Protein AF-A0AAJ2GGX6-F1 (afdb_monomer_lite)

Secondary structure (DSSP, 8-state):
--HHHHHHHHHTT-TTHHHHHHHHHTTHHHHS-HHHHHHHHHHHH-----HHHHHHHHHHHHHHHHHHHS-----------S-------------------------------------------

Radius of gyration: 29.95 Å; chains: 1; bounding box: 62×71×66 Å

Sequence (125 aa):
MNKKYVIQAFEMKLKGRFDLLARFYGDYLFQIPAKIIIQQVKDELGIDINEDAIYNLNRRRKNRLVTLQASPLPATSHDAGAPPPPLPKQSHPSAPPEQDWGSIVENATKQPKRENDKGLDFTDF

Structure (mmCIF, N/CA/C/O backbone):
data_AF-A0AAJ2GGX6-F1
#
_entry.id   AF-A0AAJ2GGX6-F1
#
loop_
_atom_site.group_PDB
_atom_site.id
_atom_site.type_symbol
_atom_site.label_atom_id
_atom_site.label_alt_id
_atom_site.label_comp_id
_atom_site.label_asym_id
_atom_site.label_entity_id
_atom_site.label_seq_id
_atom_site.pdbx_PDB_ins_code
_atom_site.Cartn_x
_atom_site.Cartn_y
_atom_site.Cartn_z
_atom_site.occupancy
_atom_site.B_iso_or_equiv
_atom_site.auth_seq_id
_atom_site.auth_comp_id
_atom_site.auth_asym_id
_atom_site.auth_atom_id
_atom_site.pdbx_PDB_model_num
ATOM 1 N N . MET A 1 1 ? -3.199 -13.817 5.163 1.00 77.81 1 MET A N 1
ATOM 2 C CA . MET A 1 1 ? -3.030 -12.854 6.281 1.00 77.81 1 MET A CA 1
ATOM 3 C C . MET A 1 1 ? -4.418 -12.386 6.717 1.00 77.81 1 MET A C 1
ATOM 5 O O . MET A 1 1 ? -5.230 -12.151 5.835 1.00 77.81 1 MET A O 1
ATOM 9 N N . ASN A 1 2 ? -4.744 -12.295 8.013 1.00 87.00 2 ASN A N 1
ATOM 10 C CA . ASN A 1 2 ? -6.089 -11.860 8.440 1.00 87.00 2 ASN A CA 1
ATOM 11 C C . ASN A 1 2 ? -6.214 -10.325 8.380 1.00 87.00 2 ASN A C 1
ATOM 13 O O . ASN A 1 2 ? -5.331 -9.623 8.877 1.00 87.00 2 ASN A O 1
ATOM 17 N N . LYS A 1 3 ? -7.319 -9.817 7.813 1.00 90.00 3 LYS A N 1
ATOM 18 C CA . LYS A 1 3 ? -7.600 -8.377 7.672 1.00 90.00 3 LYS A CA 1
ATOM 19 C C . LYS A 1 3 ? -7.568 -7.616 9.000 1.00 90.00 3 LYS A C 1
ATOM 21 O O . LYS A 1 3 ? -7.108 -6.481 9.037 1.00 90.00 3 LYS A O 1
ATOM 26 N N . LYS A 1 4 ? -7.964 -8.267 10.102 1.00 91.75 4 LYS A N 1
ATOM 27 C CA . LYS A 1 4 ? -7.979 -7.666 11.447 1.00 91.75 4 LYS A CA 1
ATOM 28 C C . LYS 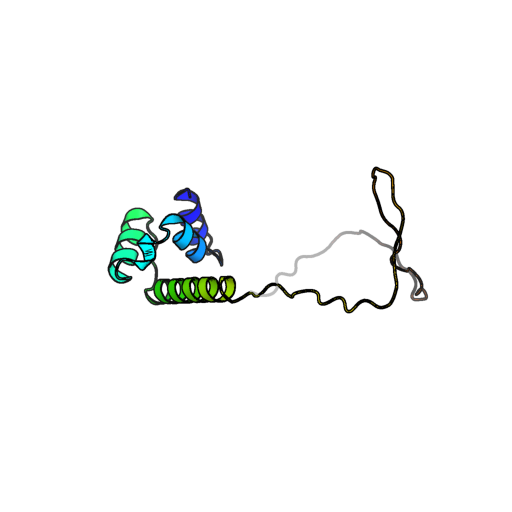A 1 4 ? -6.602 -7.145 11.867 1.00 91.75 4 LYS A C 1
ATOM 30 O O . LYS A 1 4 ? -6.508 -6.058 12.416 1.00 91.75 4 LYS A O 1
ATOM 35 N N . TYR A 1 5 ? -5.534 -7.876 11.544 1.00 92.19 5 TYR A N 1
ATOM 36 C CA . TYR A 1 5 ? -4.171 -7.459 11.887 1.00 92.19 5 TYR A CA 1
ATOM 37 C C . TYR A 1 5 ? -3.691 -6.271 11.058 1.00 92.19 5 TYR A C 1
ATOM 39 O O . TYR A 1 5 ? -2.897 -5.471 11.542 1.00 92.19 5 TYR A O 1
ATOM 47 N N . VAL A 1 6 ? -4.157 -6.153 9.811 1.00 92.56 6 VAL A N 1
ATOM 48 C CA . VAL A 1 6 ? -3.835 -5.001 8.964 1.00 92.56 6 VAL A CA 1
ATOM 49 C C . VAL A 1 6 ? -4.505 -3.763 9.541 1.00 92.56 6 VAL A C 1
ATOM 51 O O . VAL A 1 6 ? -3.814 -2.794 9.828 1.00 92.56 6 VAL A O 1
ATOM 54 N N . ILE A 1 7 ? -5.809 -3.836 9.807 1.00 94.38 7 ILE A N 1
ATOM 55 C CA . ILE A 1 7 ? -6.580 -2.736 10.403 1.00 94.38 7 ILE A CA 1
ATOM 56 C C . ILE A 1 7 ? -5.944 -2.296 11.725 1.00 94.38 7 ILE A C 1
ATOM 58 O O . ILE A 1 7 ? -5.544 -1.142 11.859 1.00 94.38 7 ILE A O 1
ATOM 62 N N . GLN A 1 8 ? -5.702 -3.238 12.639 1.00 94.25 8 GLN A N 1
ATOM 63 C CA . GLN A 1 8 ? -5.081 -2.952 13.932 1.00 94.25 8 GLN A CA 1
ATOM 64 C C . GLN A 1 8 ? -3.685 -2.322 13.793 1.00 94.25 8 GLN A C 1
ATOM 66 O O . GLN A 1 8 ? -3.339 -1.396 14.524 1.00 94.25 8 GLN A O 1
ATOM 71 N N . ALA A 1 9 ? -2.864 -2.775 12.841 1.00 94.44 9 ALA A N 1
ATOM 72 C CA . ALA A 1 9 ? -1.542 -2.191 12.623 1.00 94.44 9 ALA A CA 1
ATOM 73 C C . ALA A 1 9 ? -1.606 -0.737 12.126 1.00 94.44 9 ALA A C 1
ATOM 75 O O . ALA A 1 9 ? -0.701 0.050 12.427 1.00 94.44 9 ALA A O 1
ATOM 76 N N . PHE A 1 10 ? -2.645 -0.379 11.368 1.00 93.88 10 PHE A N 1
ATOM 77 C CA . PHE A 1 10 ? -2.882 0.996 10.933 1.00 93.88 10 PHE A CA 1
ATOM 78 C C . PHE A 1 10 ? -3.475 1.864 12.045 1.00 93.88 10 PHE A C 1
ATOM 80 O O . PHE A 1 10 ? -2.978 2.973 12.242 1.00 93.88 10 PHE A O 1
ATOM 87 N N . GLU A 1 11 ? -4.422 1.346 12.829 1.00 93.81 11 GLU A N 1
ATOM 88 C CA . GLU A 1 11 ? -4.968 2.023 14.016 1.00 93.81 11 GLU A CA 1
ATOM 89 C C . GLU A 1 11 ? -3.871 2.341 15.041 1.00 93.81 11 GLU A C 1
ATOM 91 O O . GLU A 1 11 ? -3.740 3.474 15.501 1.00 93.81 11 GLU A O 1
ATOM 96 N N . MET A 1 12 ? -2.999 1.368 15.325 1.00 95.19 12 MET A N 1
ATOM 97 C CA . MET A 1 12 ? -1.865 1.522 16.244 1.00 95.19 12 MET A CA 1
ATOM 98 C C . MET A 1 12 ? -0.657 2.242 15.615 1.00 95.19 12 MET A C 1
ATOM 100 O O . MET A 1 12 ? 0.395 2.351 16.244 1.00 95.19 12 MET A O 1
ATOM 104 N N . LYS A 1 13 ? -0.767 2.712 14.362 1.00 92.31 13 LYS A N 1
ATOM 105 C CA . LYS A 1 13 ? 0.286 3.431 13.617 1.00 92.31 13 LYS A CA 1
ATOM 106 C C . LYS A 1 13 ? 1.650 2.722 13.611 1.00 92.31 13 LYS A C 1
ATOM 108 O O . LYS A 1 13 ? 2.700 3.370 13.595 1.00 92.31 13 LYS A O 1
ATOM 113 N N . LEU A 1 14 ? 1.662 1.390 13.539 1.00 93.25 14 LEU A N 1
ATOM 114 C CA . LEU A 1 14 ? 2.896 0.600 13.589 1.00 93.25 14 LEU A CA 1
ATOM 115 C C . LEU A 1 14 ? 3.824 0.908 12.402 1.00 93.25 14 LEU A C 1
ATOM 117 O O . LEU A 1 14 ? 3.376 1.160 11.277 1.00 93.25 14 LEU A O 1
ATOM 121 N N . LYS A 1 15 ? 5.142 0.839 12.637 1.00 89.12 15 LYS A N 1
ATOM 122 C CA . LYS A 1 15 ? 6.190 1.136 11.638 1.00 89.12 15 LYS A CA 1
ATOM 123 C C . LYS A 1 15 ? 6.132 0.215 10.407 1.00 89.12 15 LYS A C 1
ATOM 125 O O . LYS A 1 15 ? 6.486 0.635 9.313 1.00 89.12 15 LYS A O 1
ATOM 130 N N . GLY A 1 16 ? 5.645 -1.017 10.572 1.00 89.62 16 GLY A N 1
ATOM 131 C CA . GLY A 1 16 ? 5.539 -2.033 9.516 1.00 89.62 16 GLY A CA 1
ATOM 132 C C . GLY A 1 16 ? 4.154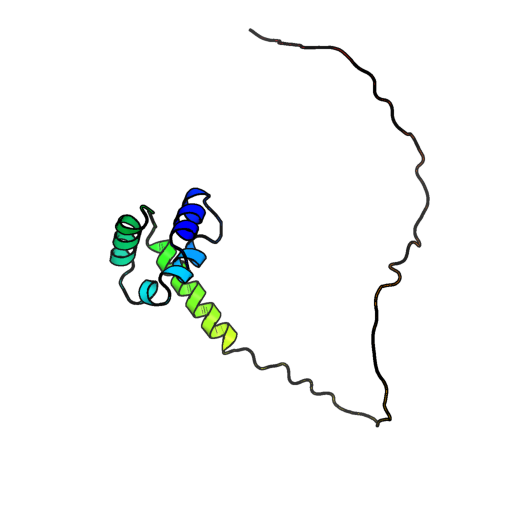 -2.177 8.878 1.00 89.62 16 GLY A C 1
ATOM 133 O O . GLY A 1 16 ? 3.928 -3.143 8.154 1.00 89.62 16 GLY A O 1
ATOM 134 N N . ARG A 1 17 ? 3.210 -1.262 9.136 1.00 93.31 17 ARG A N 1
ATOM 135 C CA . ARG A 1 17 ? 1.814 -1.394 8.670 1.00 93.31 17 ARG A CA 1
ATOM 136 C C . ARG A 1 17 ? 1.683 -1.531 7.146 1.00 93.31 17 ARG A C 1
ATOM 138 O O . ARG A 1 17 ? 0.921 -2.364 6.667 1.00 93.31 17 ARG A O 1
ATOM 145 N N . PHE A 1 18 ? 2.510 -0.811 6.386 1.00 92.44 18 PHE A N 1
ATOM 146 C CA . PHE A 1 18 ? 2.556 -0.912 4.922 1.00 92.44 18 PHE A CA 1
ATOM 147 C C . PHE A 1 18 ? 3.133 -2.241 4.431 1.00 92.44 18 PHE A C 1
ATOM 149 O O . PHE A 1 18 ? 2.713 -2.751 3.399 1.00 92.44 18 PHE A O 1
ATOM 156 N N . ASP A 1 19 ? 4.060 -2.836 5.179 1.00 91.00 19 ASP A N 1
ATOM 157 C CA . ASP A 1 19 ? 4.609 -4.148 4.839 1.00 91.00 19 ASP A CA 1
ATOM 158 C C . ASP A 1 19 ? 3.574 -5.251 5.144 1.00 91.00 19 ASP A C 1
ATOM 160 O O . ASP A 1 19 ? 3.491 -6.251 4.432 1.00 91.00 19 ASP A O 1
ATOM 164 N N . LEU A 1 20 ? 2.731 -5.045 6.164 1.00 92.75 20 LEU A N 1
ATOM 165 C CA . LEU A 1 20 ? 1.574 -5.895 6.449 1.00 92.75 20 LEU A CA 1
ATOM 166 C C . LEU A 1 20 ? 0.522 -5.819 5.338 1.00 92.75 20 LEU A C 1
ATOM 168 O O . LEU A 1 20 ? 0.025 -6.854 4.898 1.00 92.75 20 LEU A O 1
ATOM 172 N N . LEU A 1 21 ? 0.237 -4.606 4.856 1.00 92.31 21 LEU A N 1
ATOM 173 C CA . LEU A 1 21 ? -0.628 -4.369 3.700 1.00 92.31 21 LEU A CA 1
ATOM 174 C C . LEU A 1 21 ? -0.095 -5.092 2.455 1.00 92.31 21 LEU A C 1
ATOM 176 O O . LEU A 1 21 ? -0.842 -5.807 1.790 1.00 92.31 21 LEU A O 1
ATOM 180 N N . ALA A 1 22 ? 1.214 -4.984 2.202 1.00 91.81 22 ALA A N 1
ATOM 181 C CA . ALA A 1 22 ? 1.899 -5.690 1.120 1.00 91.81 22 ALA A CA 1
ATOM 182 C C . ALA A 1 22 ? 1.731 -7.208 1.217 1.00 91.81 22 ALA A C 1
ATOM 184 O O . ALA A 1 22 ? 1.545 -7.875 0.211 1.00 91.81 22 ALA A O 1
ATOM 185 N N . ARG A 1 23 ? 1.788 -7.769 2.429 1.00 91.50 23 ARG A N 1
ATOM 186 C CA . ARG A 1 23 ? 1.585 -9.208 2.657 1.00 91.50 23 ARG A CA 1
ATOM 187 C C . ARG A 1 23 ? 0.129 -9.644 2.531 1.00 91.50 23 ARG A C 1
ATOM 189 O O . ARG A 1 23 ? -0.117 -10.817 2.275 1.00 91.50 23 ARG A O 1
ATOM 196 N N . PHE A 1 24 ? -0.821 -8.744 2.772 1.00 92.62 24 PHE A N 1
ATOM 197 C CA . PHE A 1 24 ? -2.246 -9.043 2.666 1.00 92.62 24 PHE A CA 1
ATOM 198 C C . PHE A 1 24 ? -2.702 -9.093 1.208 1.00 92.62 24 PHE A C 1
ATOM 200 O O . PHE A 1 24 ? -3.262 -10.101 0.794 1.00 92.62 24 PHE A O 1
ATOM 207 N N . TYR A 1 25 ? -2.401 -8.049 0.433 1.00 90.81 25 TYR A N 1
ATOM 208 C CA . TYR A 1 25 ? -2.751 -7.980 -0.990 1.00 90.81 25 TYR A CA 1
ATOM 209 C C . TYR A 1 25 ? -1.739 -8.700 -1.892 1.00 90.81 25 TYR A C 1
ATOM 211 O O . TYR A 1 25 ? -2.055 -9.055 -3.024 1.00 90.81 25 TYR A O 1
ATOM 219 N N . GLY A 1 26 ? -0.515 -8.925 -1.415 1.00 90.31 26 GLY A N 1
ATOM 220 C CA . GLY A 1 26 ? 0.538 -9.563 -2.197 1.00 90.31 26 GLY A CA 1
ATOM 221 C C . GLY A 1 26 ? 0.883 -8.761 -3.450 1.00 90.31 26 GLY A C 1
ATOM 222 O O . GLY A 1 26 ? 1.009 -7.535 -3.428 1.00 90.31 26 GLY A O 1
ATOM 223 N N . ASP A 1 27 ? 1.028 -9.476 -4.561 1.00 88.88 27 ASP A N 1
ATOM 224 C CA . ASP A 1 27 ? 1.441 -8.905 -5.841 1.00 88.88 27 ASP A CA 1
ATOM 225 C C . ASP A 1 27 ? 0.359 -8.056 -6.499 1.00 88.88 27 ASP A C 1
ATOM 227 O O . ASP A 1 27 ? 0.688 -7.107 -7.212 1.00 88.88 27 ASP A O 1
ATOM 231 N N . TYR A 1 28 ? -0.909 -8.342 -6.198 1.00 90.38 28 TYR A N 1
ATOM 232 C CA . TYR A 1 28 ? -2.064 -7.592 -6.686 1.00 90.38 28 TYR A CA 1
ATOM 233 C C . TYR A 1 28 ? -1.961 -6.098 -6.344 1.00 90.38 28 TYR A C 1
ATOM 235 O O . TYR A 1 28 ? -2.278 -5.252 -7.177 1.00 90.38 28 TYR A O 1
ATOM 243 N N . LEU A 1 29 ? -1.389 -5.771 -5.176 1.00 89.38 29 LEU A N 1
ATOM 244 C CA . LEU A 1 29 ? -1.165 -4.392 -4.727 1.00 89.38 29 LEU A CA 1
ATOM 245 C C . LEU A 1 29 ? -0.342 -3.552 -5.720 1.00 89.38 29 LEU A C 1
ATOM 247 O O . LEU A 1 29 ? -0.439 -2.330 -5.720 1.00 89.38 29 LEU A O 1
ATOM 251 N N . PHE A 1 30 ? 0.501 -4.196 -6.531 1.00 90.56 30 PHE A N 1
ATOM 252 C CA . PHE A 1 30 ? 1.436 -3.524 -7.437 1.00 90.56 30 PHE A CA 1
ATOM 253 C C . PHE A 1 30 ? 1.111 -3.724 -8.920 1.00 90.56 30 PHE A C 1
ATOM 255 O O . PHE A 1 30 ? 1.790 -3.137 -9.760 1.00 90.56 30 PHE A O 1
ATOM 262 N N . GLN A 1 31 ? 0.125 -4.563 -9.247 1.00 91.00 31 GLN A N 1
ATOM 263 C CA . GLN A 1 31 ? -0.318 -4.793 -10.628 1.00 91.00 31 GLN A CA 1
ATOM 264 C C . GLN A 1 31 ? -1.278 -3.702 -11.111 1.00 91.00 31 GLN A C 1
ATOM 266 O O . GLN A 1 31 ? -1.359 -3.430 -12.306 1.00 91.00 31 GLN A O 1
ATOM 271 N N . ILE A 1 32 ? -1.989 -3.069 -10.180 1.00 90.50 32 ILE A N 1
ATOM 272 C CA . ILE A 1 32 ? -3.007 -2.058 -10.455 1.00 90.50 32 ILE A CA 1
ATOM 273 C C . ILE A 1 32 ? -2.449 -0.666 -10.113 1.00 90.50 32 ILE A C 1
ATOM 275 O O . ILE A 1 32 ? -1.641 -0.541 -9.188 1.00 90.50 32 ILE A O 1
ATOM 279 N N . PRO A 1 33 ? -2.862 0.401 -10.826 1.00 92.00 33 PRO A N 1
ATOM 280 C CA . PRO A 1 33 ? -2.536 1.774 -10.454 1.00 92.00 33 PRO A CA 1
ATOM 281 C C . PRO A 1 33 ? -2.820 2.087 -8.978 1.00 92.00 33 PRO A C 1
ATOM 283 O O . PRO A 1 33 ? -3.888 1.762 -8.453 1.00 92.00 33 PRO A O 1
ATOM 286 N N . ALA A 1 34 ? -1.888 2.793 -8.332 1.00 90.62 34 ALA A N 1
ATOM 287 C CA . ALA A 1 34 ? -1.942 3.091 -6.901 1.00 90.62 34 ALA A CA 1
ATOM 288 C C . ALA A 1 34 ? -3.246 3.791 -6.483 1.00 90.62 34 ALA A C 1
ATOM 290 O O . ALA A 1 34 ? -3.798 3.466 -5.439 1.00 90.62 34 ALA A O 1
ATOM 291 N N . LYS A 1 35 ? -3.792 4.676 -7.327 1.00 92.88 35 LYS A N 1
ATOM 292 C CA . LYS A 1 35 ? -5.072 5.365 -7.079 1.00 92.88 35 LYS A CA 1
ATOM 293 C C . LYS A 1 35 ? -6.244 4.407 -6.854 1.00 92.88 35 LYS A C 1
ATOM 295 O O . LYS A 1 35 ? -7.038 4.619 -5.945 1.00 92.88 35 LYS A O 1
ATOM 300 N N . ILE A 1 36 ? -6.333 3.347 -7.658 1.00 93.31 36 ILE A N 1
ATOM 301 C CA . ILE A 1 36 ? -7.411 2.354 -7.555 1.00 93.31 36 ILE A CA 1
ATOM 302 C C . ILE A 1 36 ? -7.227 1.531 -6.279 1.00 93.31 36 ILE A C 1
ATOM 304 O O . ILE A 1 36 ? -8.179 1.318 -5.537 1.00 93.31 36 ILE A O 1
ATOM 308 N N . ILE A 1 37 ? -5.987 1.133 -5.984 1.00 93.38 37 ILE A N 1
ATOM 309 C CA . ILE A 1 37 ? -5.650 0.395 -4.764 1.00 93.38 37 ILE A CA 1
ATOM 310 C C . ILE A 1 37 ? -5.952 1.208 -3.505 1.00 93.38 37 ILE A C 1
ATOM 312 O O . ILE A 1 37 ? -6.474 0.656 -2.545 1.00 93.38 37 ILE A O 1
ATOM 316 N N . ILE A 1 38 ? -5.651 2.507 -3.490 1.00 93.94 38 ILE A N 1
ATOM 317 C CA . ILE A 1 38 ? -5.957 3.379 -2.348 1.00 93.94 38 ILE A CA 1
ATOM 318 C C . ILE A 1 38 ? -7.460 3.414 -2.099 1.00 93.94 38 ILE A C 1
ATOM 320 O O . ILE A 1 38 ? -7.884 3.239 -0.960 1.00 93.94 38 ILE A O 1
ATOM 324 N N . GLN A 1 39 ? -8.256 3.582 -3.157 1.00 94.44 39 GLN A N 1
ATOM 325 C CA . GLN A 1 39 ? -9.709 3.573 -3.041 1.00 94.44 39 GLN A CA 1
ATOM 326 C C . GLN A 1 39 ? -10.213 2.221 -2.521 1.00 94.44 39 GLN A C 1
ATOM 328 O O . GLN A 1 39 ? -10.968 2.179 -1.558 1.00 94.44 39 GLN A O 1
ATOM 333 N N . GLN A 1 40 ? -9.709 1.113 -3.066 1.00 92.94 40 GLN A N 1
ATOM 334 C CA . GLN A 1 40 ? -10.072 -0.230 -2.617 1.00 92.94 40 GLN A CA 1
ATOM 335 C C . GLN A 1 40 ? -9.699 -0.475 -1.146 1.00 92.94 40 GLN A C 1
ATOM 337 O O . GLN A 1 40 ? -10.500 -0.995 -0.378 1.00 92.94 40 GLN A O 1
ATOM 342 N N . VAL A 1 41 ? -8.503 -0.066 -0.717 1.00 92.94 41 VAL A N 1
ATOM 343 C CA . VAL A 1 41 ? -8.067 -0.190 0.681 1.00 92.94 41 VAL A CA 1
ATOM 344 C C . VAL A 1 41 ? -8.930 0.666 1.608 1.00 92.94 41 VAL A C 1
ATOM 346 O O . VAL A 1 41 ? -9.250 0.236 2.719 1.00 92.94 41 VAL A O 1
ATOM 349 N N . LYS A 1 42 ? -9.338 1.851 1.155 1.00 94.31 42 LYS A N 1
ATOM 350 C CA . LYS A 1 42 ? -10.257 2.716 1.890 1.00 94.31 42 LYS A CA 1
ATOM 351 C C . LYS A 1 42 ? -11.636 2.075 2.033 1.00 94.31 42 LYS A C 1
ATOM 353 O O . LYS A 1 42 ? -12.169 2.064 3.136 1.00 94.31 42 LYS A O 1
ATOM 358 N N . ASP A 1 43 ? -12.165 1.488 0.968 1.00 93.69 43 ASP A N 1
ATOM 359 C CA . ASP A 1 43 ? -13.497 0.880 0.967 1.00 93.69 43 ASP A CA 1
ATOM 360 C C . ASP A 1 43 ? -13.531 -0.445 1.752 1.00 93.69 43 ASP A C 1
ATOM 362 O O . ASP A 1 43 ? -14.470 -0.708 2.501 1.00 93.69 43 ASP A O 1
ATOM 366 N N . GLU A 1 44 ? -12.490 -1.275 1.637 1.00 92.44 44 GLU A N 1
ATOM 367 C CA . GLU A 1 44 ? -12.435 -2.592 2.287 1.00 92.44 44 GLU A CA 1
ATOM 368 C C . GLU A 1 44 ? -11.963 -2.545 3.744 1.00 92.44 44 GLU A C 1
ATOM 370 O O . GLU A 1 44 ? -12.422 -3.335 4.577 1.00 92.44 44 GLU A O 1
ATOM 375 N N . LEU A 1 45 ? -10.993 -1.677 4.049 1.00 91.19 45 LEU A N 1
ATOM 376 C CA . LEU A 1 45 ? -10.317 -1.639 5.349 1.00 91.19 45 LEU A CA 1
ATOM 377 C C . LEU A 1 45 ? -10.575 -0.341 6.123 1.00 91.19 45 LEU A C 1
ATOM 379 O O . LEU A 1 45 ? -10.221 -0.282 7.298 1.00 91.19 45 LEU A O 1
ATOM 383 N N . GLY A 1 46 ? -11.167 0.686 5.506 1.00 92.44 46 GLY A N 1
ATOM 384 C CA . GLY A 1 46 ? -11.372 1.992 6.143 1.00 92.44 46 GLY A CA 1
ATOM 385 C C . GLY A 1 46 ? -10.077 2.782 6.350 1.00 92.44 46 GLY A C 1
ATOM 386 O O . GLY A 1 46 ? -10.032 3.686 7.181 1.00 92.44 46 GLY A O 1
ATOM 387 N N . ILE A 1 47 ? -9.001 2.424 5.643 1.00 91.94 47 ILE A N 1
ATOM 388 C CA . ILE A 1 47 ? -7.664 2.987 5.851 1.00 91.94 47 ILE A CA 1
ATOM 389 C C . ILE A 1 47 ? -7.356 3.992 4.745 1.00 91.94 47 ILE A C 1
ATOM 391 O O . ILE A 1 47 ? -7.392 3.649 3.566 1.00 91.94 47 ILE A O 1
ATOM 395 N N . ASP A 1 48 ? -6.972 5.208 5.131 1.00 92.62 48 ASP A N 1
ATOM 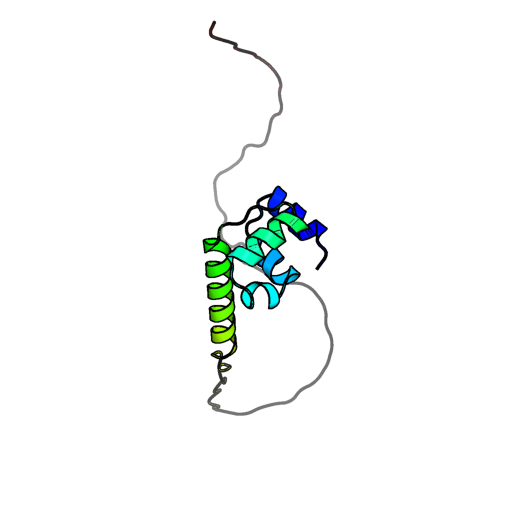396 C CA . ASP A 1 48 ? -6.486 6.220 4.193 1.00 92.62 48 ASP A CA 1
ATOM 397 C C . ASP A 1 48 ? -4.966 6.094 3.985 1.00 92.62 48 ASP A C 1
ATOM 399 O O . ASP A 1 48 ? -4.187 6.004 4.943 1.00 92.62 48 ASP A O 1
ATOM 403 N N . ILE A 1 49 ? -4.538 6.039 2.724 1.00 91.44 49 ILE A N 1
ATOM 404 C CA . ILE A 1 49 ? -3.151 5.788 2.328 1.00 91.44 49 ILE A CA 1
ATOM 405 C C . ILE A 1 49 ? -2.741 6.778 1.245 1.00 91.44 49 ILE A C 1
ATOM 407 O O . ILE A 1 49 ? -3.434 6.953 0.251 1.00 91.44 49 ILE A O 1
ATOM 411 N N . ASN A 1 50 ? -1.553 7.362 1.402 1.00 93.31 50 ASN A N 1
ATOM 412 C CA . ASN A 1 50 ? -0.963 8.220 0.381 1.00 93.31 50 ASN A CA 1
ATOM 413 C C . ASN A 1 50 ? -0.361 7.400 -0.781 1.00 93.31 50 ASN A C 1
ATOM 415 O O . ASN A 1 50 ? 0.246 6.346 -0.564 1.00 93.31 50 ASN A O 1
ATOM 419 N N . GLU A 1 51 ? -0.444 7.925 -2.003 1.00 91.44 51 GLU A N 1
ATOM 420 C CA . GLU A 1 51 ? 0.106 7.321 -3.225 1.00 91.44 51 GLU A CA 1
ATOM 421 C C . GLU A 1 51 ? 1.611 7.058 -3.116 1.00 91.44 51 GLU A C 1
ATOM 423 O O . GLU A 1 51 ? 2.089 5.966 -3.441 1.00 91.44 51 GLU A O 1
ATOM 428 N N . ASP A 1 52 ? 2.344 7.997 -2.516 1.00 92.12 52 ASP A N 1
ATOM 429 C CA . ASP A 1 52 ? 3.783 7.872 -2.274 1.00 92.12 52 ASP A CA 1
ATOM 430 C C . ASP A 1 52 ? 4.142 6.636 -1.443 1.00 92.12 52 ASP A C 1
ATOM 432 O O . ASP A 1 52 ? 5.212 6.045 -1.618 1.00 92.12 52 ASP A O 1
ATOM 436 N N . ALA A 1 53 ? 3.267 6.217 -0.524 1.00 90.38 53 ALA A N 1
ATOM 437 C CA . ALA A 1 53 ? 3.517 5.050 0.312 1.00 90.38 53 ALA A CA 1
ATOM 438 C C . ALA A 1 53 ? 3.512 3.761 -0.523 1.00 90.38 53 ALA A C 1
ATOM 440 O O . ALA A 1 53 ? 4.371 2.898 -0.321 1.00 90.38 53 ALA A O 1
ATOM 441 N N . ILE A 1 54 ? 2.601 3.657 -1.496 1.00 92.25 54 ILE A N 1
ATOM 442 C CA . ILE A 1 54 ? 2.498 2.510 -2.406 1.00 92.25 54 ILE A CA 1
ATOM 443 C C . ILE A 1 54 ? 3.710 2.462 -3.344 1.00 92.25 54 ILE A C 1
ATOM 445 O O . ILE A 1 54 ? 4.333 1.405 -3.490 1.00 92.25 54 ILE A O 1
ATOM 449 N N . TYR A 1 55 ? 4.128 3.602 -3.903 1.00 91.44 55 TYR A N 1
ATOM 450 C CA . TYR A 1 55 ? 5.331 3.664 -4.741 1.00 91.44 55 TYR A CA 1
ATOM 451 C C . TYR A 1 55 ? 6.606 3.313 -3.967 1.00 91.44 55 TYR A C 1
ATOM 453 O O . TYR A 1 55 ? 7.414 2.503 -4.431 1.00 91.44 55 TYR A O 1
ATOM 461 N N . ASN A 1 56 ? 6.780 3.855 -2.758 1.00 92.25 56 ASN A N 1
ATOM 462 C CA . ASN A 1 56 ? 7.925 3.533 -1.904 1.00 92.25 56 ASN A CA 1
ATOM 463 C C . ASN A 1 56 ? 7.952 2.053 -1.509 1.00 92.25 56 ASN A C 1
ATOM 465 O O . ASN A 1 56 ? 9.020 1.437 -1.450 1.00 92.25 56 ASN A O 1
ATOM 469 N N . LEU A 1 57 ? 6.788 1.464 -1.245 1.00 90.88 57 LEU A N 1
ATOM 470 C CA . LEU A 1 57 ? 6.653 0.043 -0.955 1.00 90.88 57 LEU A CA 1
ATOM 471 C C . LEU A 1 57 ? 7.041 -0.818 -2.170 1.00 90.88 57 LEU A C 1
ATOM 473 O O . LEU A 1 57 ? 7.828 -1.755 -2.018 1.00 90.88 57 LEU A O 1
ATOM 477 N N . ASN A 1 58 ? 6.592 -0.450 -3.374 1.00 90.50 58 ASN A N 1
ATOM 478 C CA . ASN A 1 58 ? 6.966 -1.127 -4.619 1.00 90.50 58 ASN A CA 1
ATOM 479 C C . ASN A 1 58 ? 8.482 -1.046 -4.874 1.00 90.50 58 ASN A C 1
ATOM 481 O O . ASN A 1 58 ? 9.134 -2.050 -5.161 1.00 90.50 58 ASN A O 1
ATOM 485 N N . ARG A 1 59 ? 9.078 0.139 -4.684 1.00 90.62 59 ARG A N 1
ATOM 486 C CA . ARG A 1 59 ? 10.529 0.344 -4.809 1.00 90.62 59 ARG A CA 1
ATOM 487 C C . ARG A 1 59 ? 11.311 -0.550 -3.845 1.00 90.62 59 ARG A C 1
ATOM 489 O O . ARG A 1 59 ? 12.248 -1.229 -4.256 1.00 90.62 59 ARG A O 1
ATOM 496 N N . ARG A 1 60 ? 10.906 -0.602 -2.568 1.00 86.69 60 ARG A N 1
ATOM 497 C CA . ARG A 1 60 ? 11.545 -1.462 -1.553 1.00 86.69 60 ARG A CA 1
ATOM 498 C C . ARG A 1 60 ? 11.425 -2.949 -1.898 1.00 86.69 60 ARG A C 1
ATOM 500 O O . ARG A 1 60 ? 12.389 -3.686 -1.697 1.00 86.69 60 ARG A O 1
ATOM 507 N N . ARG A 1 61 ? 10.281 -3.386 -2.437 1.00 86.06 61 ARG A N 1
ATOM 508 C CA . ARG A 1 61 ? 10.079 -4.765 -2.905 1.00 86.06 61 ARG A CA 1
ATOM 509 C C . ARG A 1 61 ? 11.063 -5.125 -4.019 1.00 86.06 61 ARG A C 1
ATOM 511 O O . ARG A 1 61 ? 11.737 -6.146 -3.914 1.00 86.06 61 ARG A O 1
ATOM 518 N N . LYS A 1 62 ? 11.170 -4.281 -5.049 1.00 85.25 62 LYS A N 1
ATOM 519 C CA . LYS A 1 62 ? 12.081 -4.497 -6.186 1.00 85.25 62 LYS A CA 1
ATOM 520 C C . LYS A 1 62 ? 13.540 -4.575 -5.737 1.00 85.25 62 LYS A C 1
ATOM 522 O O . LYS A 1 62 ? 14.233 -5.513 -6.110 1.00 85.25 62 LYS A O 1
ATOM 527 N N . ASN A 1 63 ? 13.970 -3.670 -4.857 1.00 83.19 63 ASN A N 1
ATOM 528 C CA . ASN A 1 63 ? 15.338 -3.680 -4.331 1.00 83.19 63 ASN A CA 1
ATOM 529 C C . ASN A 1 63 ? 15.659 -4.975 -3.573 1.00 83.19 63 ASN A C 1
ATOM 531 O O . ASN A 1 63 ? 16.720 -5.548 -3.782 1.00 83.19 63 ASN A O 1
ATOM 535 N N . ARG A 1 64 ? 14.731 -5.484 -2.747 1.00 78.50 64 ARG A N 1
ATOM 536 C CA . ARG A 1 64 ? 14.921 -6.776 -2.063 1.00 78.50 64 ARG A CA 1
ATOM 537 C C . ARG A 1 64 ? 15.065 -7.941 -3.039 1.00 78.50 64 ARG A C 1
ATOM 539 O O . ARG A 1 64 ? 15.847 -8.847 -2.776 1.00 78.50 64 ARG A O 1
ATOM 546 N N . LEU A 1 65 ? 14.319 -7.919 -4.141 1.00 72.75 65 LEU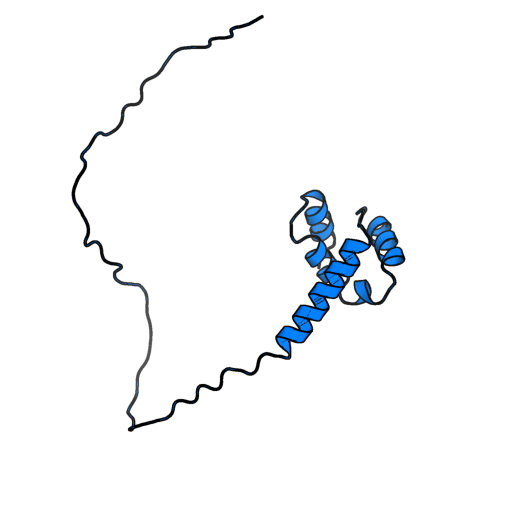 A N 1
ATOM 547 C CA . LEU A 1 65 ? 14.375 -8.973 -5.151 1.00 72.75 65 LEU A CA 1
ATOM 548 C C . LEU A 1 65 ? 15.740 -8.996 -5.856 1.00 72.75 65 LEU A C 1
ATOM 550 O O . LEU A 1 65 ? 16.314 -10.064 -6.039 1.00 72.75 65 LEU A O 1
ATOM 554 N N . VAL A 1 66 ? 16.293 -7.816 -6.156 1.00 70.69 66 VAL A N 1
ATOM 555 C CA . VAL A 1 66 ? 17.638 -7.669 -6.736 1.00 70.69 66 VAL A CA 1
ATOM 556 C C . VAL A 1 66 ? 18.719 -8.133 -5.756 1.00 70.69 66 VAL A C 1
ATOM 558 O O . VAL A 1 66 ? 19.619 -8.870 -6.145 1.00 70.69 66 VAL A O 1
ATOM 561 N N . THR A 1 67 ? 18.622 -7.777 -4.471 1.00 61.00 67 THR A N 1
ATOM 562 C CA . THR A 1 67 ? 19.611 -8.193 -3.461 1.00 61.00 67 THR A CA 1
ATOM 563 C C . THR A 1 67 ? 19.622 -9.708 -3.227 1.00 61.00 67 THR A C 1
ATOM 565 O O . THR A 1 67 ? 20.686 -10.273 -2.999 1.00 61.00 67 THR A O 1
ATOM 568 N N . LEU A 1 68 ? 18.474 -10.388 -3.325 1.00 58.59 68 LEU A N 1
ATOM 569 C CA . LEU A 1 68 ? 18.408 -11.851 -3.206 1.00 58.59 68 LEU A CA 1
ATOM 570 C C . LEU A 1 68 ? 18.985 -12.581 -4.428 1.00 58.59 68 LEU A C 1
ATOM 572 O O . LEU A 1 68 ? 19.477 -13.695 -4.285 1.00 58.59 68 LEU A O 1
ATOM 576 N N . GLN A 1 69 ? 18.951 -11.965 -5.612 1.00 57.19 69 GLN A N 1
ATOM 577 C CA . GLN A 1 69 ? 19.563 -12.527 -6.822 1.00 57.19 69 GLN A CA 1
ATOM 578 C C . GLN A 1 69 ? 21.066 -12.234 -6.933 1.00 57.19 69 GLN A C 1
ATOM 580 O O . GLN A 1 69 ? 21.769 -12.929 -7.660 1.00 57.19 69 GLN A O 1
ATOM 585 N N . ALA A 1 70 ? 21.568 -11.238 -6.201 1.00 55.53 70 ALA A N 1
ATOM 586 C CA . ALA A 1 70 ? 22.957 -10.790 -6.256 1.00 55.53 70 ALA A CA 1
ATOM 587 C C . ALA A 1 70 ? 23.826 -11.296 -5.092 1.00 55.53 70 ALA A C 1
ATOM 589 O O . ALA A 1 70 ? 24.879 -10.717 -4.840 1.00 55.53 70 ALA A O 1
ATOM 590 N N . SER A 1 71 ? 23.416 -12.350 -4.377 1.00 44.97 71 SER A N 1
ATOM 591 C CA . SER A 1 71 ? 24.284 -12.995 -3.387 1.00 44.97 71 SER A CA 1
ATOM 592 C C . SER A 1 71 ? 24.972 -14.215 -4.011 1.00 44.97 71 SER A C 1
ATOM 594 O O . SER A 1 71 ? 24.426 -15.317 -3.934 1.00 44.97 71 SER A O 1
ATOM 596 N N . PRO A 1 72 ? 26.170 -14.078 -4.612 1.00 52.06 72 PRO A N 1
ATOM 597 C CA . PRO A 1 72 ? 27.049 -15.226 -4.718 1.00 52.06 72 PRO A CA 1
ATOM 598 C C . PRO A 1 72 ? 27.392 -15.628 -3.282 1.00 52.06 72 PRO A C 1
ATOM 600 O O . PRO A 1 72 ? 27.781 -14.790 -2.464 1.00 52.06 72 PRO A O 1
ATOM 603 N N . LEU A 1 73 ? 27.173 -16.897 -2.940 1.00 56.09 73 LEU A N 1
ATOM 604 C CA . LEU A 1 73 ? 27.737 -17.465 -1.721 1.00 56.09 73 LEU A CA 1
ATOM 605 C C . LEU A 1 73 ? 29.232 -17.106 -1.682 1.00 56.09 73 LEU A C 1
ATOM 607 O O . LEU A 1 73 ? 29.888 -17.238 -2.721 1.00 56.09 73 LEU A O 1
ATOM 611 N N . PRO A 1 74 ? 29.801 -16.669 -0.545 1.00 48.72 74 PRO A N 1
ATOM 612 C CA . PRO A 1 74 ? 31.245 -16.641 -0.435 1.00 48.72 74 PRO A CA 1
ATOM 613 C C . PRO A 1 74 ? 31.711 -18.093 -0.553 1.00 48.72 74 PRO A C 1
ATOM 615 O O . PRO A 1 74 ? 31.510 -18.902 0.352 1.00 48.72 74 PRO A O 1
ATOM 618 N N . ALA A 1 75 ? 32.267 -18.447 -1.711 1.00 52.06 75 ALA A N 1
ATOM 619 C CA . ALA A 1 75 ? 33.050 -19.654 -1.856 1.00 52.06 75 ALA A CA 1
ATOM 620 C C . ALA A 1 75 ? 34.220 -19.512 -0.882 1.00 52.06 75 ALA A C 1
ATOM 622 O O . ALA A 1 75 ? 35.125 -18.704 -1.090 1.00 52.06 75 ALA A O 1
ATOM 623 N N . THR A 1 76 ? 34.155 -20.243 0.226 1.00 50.47 76 THR A N 1
ATOM 624 C CA . THR A 1 76 ? 35.298 -20.473 1.095 1.00 50.47 76 THR A CA 1
ATOM 625 C C . THR A 1 76 ? 36.351 -21.210 0.272 1.00 50.47 76 THR A C 1
ATOM 627 O O . THR A 1 76 ? 36.362 -22.436 0.195 1.00 50.47 76 THR A O 1
ATOM 630 N N . SER A 1 77 ? 37.232 -20.451 -0.371 1.00 46.34 77 SER A N 1
ATOM 631 C CA . SER A 1 77 ? 38.508 -20.941 -0.871 1.00 46.34 77 SER A CA 1
ATOM 632 C C . SER A 1 77 ? 39.419 -21.133 0.341 1.00 46.34 77 SER A C 1
ATOM 634 O O . SER A 1 77 ? 40.198 -20.251 0.693 1.00 46.34 77 SER A O 1
ATOM 636 N N . HIS A 1 78 ? 39.270 -22.264 1.032 1.00 43.88 78 HIS A N 1
ATOM 637 C CA . HIS A 1 78 ? 40.348 -22.786 1.865 1.00 43.88 78 HIS A CA 1
ATOM 638 C C . HIS A 1 78 ? 41.437 -23.287 0.913 1.00 43.88 78 HIS A C 1
ATOM 640 O O . HIS A 1 78 ? 41.353 -24.399 0.396 1.00 43.88 78 HIS A O 1
ATOM 646 N N . ASP A 1 79 ? 42.432 -22.438 0.657 1.00 36.78 79 ASP A N 1
ATOM 647 C CA . ASP A 1 79 ? 43.732 -22.895 0.179 1.00 36.78 79 ASP A CA 1
ATOM 648 C C . ASP A 1 79 ? 44.359 -23.735 1.299 1.00 36.78 79 ASP A C 1
ATOM 650 O O . ASP A 1 79 ? 44.495 -23.292 2.444 1.00 36.78 79 ASP A O 1
ATOM 654 N N . ALA A 1 80 ? 44.597 -25.004 0.991 1.00 43.12 80 ALA A N 1
ATOM 655 C CA . ALA A 1 80 ? 44.997 -26.030 1.932 1.00 43.12 80 ALA A CA 1
ATOM 656 C C . ALA A 1 80 ? 46.511 -26.244 1.864 1.00 43.12 80 ALA A C 1
ATOM 658 O O . ALA A 1 80 ? 47.035 -26.715 0.858 1.00 43.12 80 ALA A O 1
ATOM 659 N N . GLY A 1 81 ? 47.190 -26.001 2.985 1.00 38.16 81 GLY A N 1
ATOM 660 C CA . GLY A 1 81 ? 48.495 -26.575 3.291 1.00 38.16 81 GLY A CA 1
ATOM 661 C C . GLY A 1 81 ? 48.397 -27.542 4.477 1.00 38.16 81 GLY A C 1
ATOM 662 O O . GLY A 1 81 ? 48.466 -27.091 5.614 1.00 38.16 81 GLY A O 1
ATOM 663 N N . ALA A 1 82 ? 48.316 -28.850 4.177 1.00 40.00 82 ALA A N 1
ATOM 664 C CA . ALA A 1 82 ? 48.601 -30.031 5.031 1.00 40.00 82 ALA A CA 1
ATOM 665 C C . ALA A 1 82 ? 47.446 -30.708 5.855 1.00 40.00 82 ALA A C 1
ATOM 667 O O . ALA A 1 82 ? 46.492 -30.036 6.235 1.00 40.00 82 ALA A O 1
ATOM 668 N N . PRO A 1 83 ? 47.490 -32.059 6.068 1.00 49.62 83 PRO A N 1
ATOM 669 C CA . PRO A 1 83 ? 46.358 -33.005 5.866 1.00 49.62 83 PRO A CA 1
ATOM 670 C C . PRO A 1 83 ? 45.683 -33.631 7.142 1.00 49.62 83 PRO A C 1
ATOM 672 O O . PRO A 1 83 ? 46.174 -33.408 8.246 1.00 49.62 83 PRO A O 1
ATOM 675 N N . PRO A 1 84 ? 44.569 -34.418 7.013 1.00 59.94 84 PRO A N 1
ATOM 676 C CA . PRO A 1 84 ? 43.653 -34.917 8.089 1.00 59.94 84 PRO A CA 1
ATOM 677 C C . PRO A 1 84 ? 43.811 -36.448 8.408 1.00 59.94 84 PRO A C 1
ATOM 679 O O . PRO A 1 84 ? 44.720 -37.043 7.831 1.00 59.94 84 PRO A O 1
ATOM 682 N N . PRO A 1 85 ? 42.879 -37.201 9.079 1.00 70.19 85 PRO A N 1
ATOM 683 C CA . PRO A 1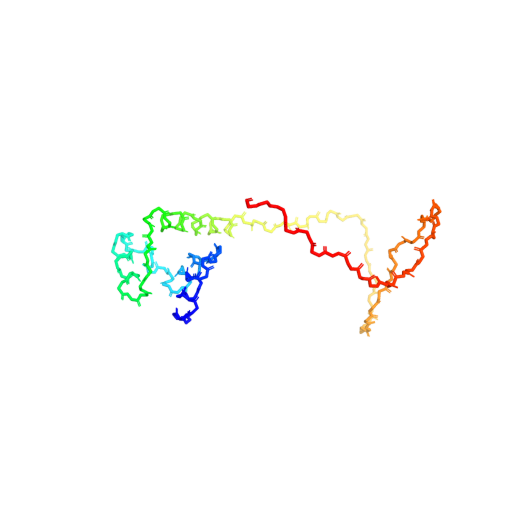 85 ? 42.155 -37.135 10.388 1.00 70.19 85 PRO A CA 1
ATOM 684 C C . PRO A 1 85 ? 42.317 -38.472 11.228 1.00 70.19 85 PRO A C 1
ATOM 686 O O . PRO A 1 85 ? 43.178 -39.270 10.858 1.00 70.19 85 PRO A O 1
ATOM 689 N N . PRO A 1 86 ? 41.570 -38.789 12.336 1.00 47.31 86 PRO A N 1
ATOM 690 C CA . PRO A 1 86 ? 40.213 -39.385 12.239 1.00 47.31 86 PRO A CA 1
ATOM 691 C C . PRO A 1 86 ? 39.203 -39.059 13.388 1.00 47.31 86 PRO A C 1
ATOM 693 O O . PRO A 1 86 ? 39.554 -38.807 14.536 1.00 47.31 86 PRO A O 1
ATOM 696 N N . LEU A 1 87 ? 37.910 -39.120 13.042 1.00 45.94 87 LEU A N 1
ATOM 697 C CA . LEU A 1 87 ? 36.700 -39.202 13.902 1.00 45.94 87 LEU A CA 1
ATOM 698 C C . LEU A 1 87 ? 36.612 -40.557 14.675 1.00 45.94 87 LEU A C 1
ATOM 700 O O . LEU A 1 87 ? 37.482 -41.388 14.413 1.00 45.94 87 LEU A O 1
ATOM 704 N N . PRO A 1 88 ? 35.571 -40.915 15.494 1.00 59.94 88 PRO A N 1
ATOM 705 C CA . PRO A 1 88 ? 34.301 -40.232 15.870 1.00 59.94 88 PRO A CA 1
ATOM 706 C C . PRO A 1 88 ? 33.899 -40.326 17.381 1.00 59.94 88 PRO A C 1
ATOM 708 O O . PRO A 1 88 ? 34.410 -41.172 18.106 1.00 59.94 88 PRO A O 1
ATOM 711 N N . LYS A 1 89 ? 32.878 -39.560 17.829 1.00 40.28 89 LYS A N 1
ATOM 712 C CA . LYS A 1 89 ? 31.625 -40.048 18.492 1.00 40.28 89 LYS A CA 1
ATOM 713 C C . LYS A 1 89 ? 30.905 -38.986 19.351 1.00 40.28 89 LYS A C 1
ATOM 715 O O . LYS A 1 89 ? 31.398 -38.555 20.379 1.00 40.28 89 LYS A O 1
ATOM 720 N N . GLN A 1 90 ? 29.688 -38.678 18.895 1.00 45.12 90 GLN A N 1
ATOM 721 C CA . GLN A 1 90 ? 28.423 -38.524 19.632 1.00 45.12 90 GLN A CA 1
ATOM 722 C C . GLN A 1 90 ? 28.290 -37.653 20.905 1.00 45.12 90 GLN A C 1
ATOM 724 O O . GLN A 1 90 ? 28.872 -37.915 21.949 1.00 45.12 90 GLN A O 1
ATOM 729 N N . SER A 1 91 ? 27.260 -36.795 20.801 1.00 46.22 91 SER A N 1
ATOM 730 C CA . SER A 1 91 ? 26.240 -36.396 21.795 1.00 46.22 91 SER A CA 1
ATOM 731 C C . SER A 1 91 ? 26.584 -35.379 22.902 1.00 46.22 91 SER A C 1
ATOM 733 O O . SER A 1 91 ? 27.294 -35.698 23.842 1.00 46.22 91 SER A O 1
ATOM 735 N N . HIS A 1 92 ? 25.971 -34.185 22.758 1.00 43.03 92 HIS A N 1
ATOM 736 C CA . HIS A 1 92 ? 25.456 -33.181 23.730 1.00 43.03 92 HIS A CA 1
ATOM 737 C C . HIS A 1 92 ? 25.499 -33.551 25.238 1.00 43.03 92 HIS A C 1
ATOM 739 O O . HIS A 1 92 ? 25.289 -34.727 25.528 1.00 43.03 92 HIS A O 1
ATOM 745 N N . PRO A 1 93 ? 25.575 -32.596 26.214 1.00 46.03 93 PRO A N 1
ATOM 746 C CA . PRO A 1 93 ? 24.770 -31.353 26.234 1.00 46.03 93 PRO A CA 1
ATOM 747 C C . PRO A 1 93 ? 25.348 -30.101 26.971 1.00 46.03 93 PRO A C 1
ATOM 749 O O . PRO A 1 93 ? 26.331 -30.168 27.686 1.00 46.03 93 PRO A O 1
ATOM 752 N N . SER A 1 94 ? 24.637 -28.971 26.825 1.00 37.69 94 SER A N 1
ATOM 753 C CA . SER A 1 94 ? 24.386 -27.902 27.825 1.00 37.69 94 SER A CA 1
ATOM 754 C C . SER A 1 94 ? 25.530 -27.102 28.507 1.00 37.69 94 SER A C 1
ATOM 756 O O . SER A 1 94 ? 26.248 -27.621 29.350 1.00 37.69 94 SER A O 1
ATOM 758 N N . ALA A 1 95 ? 25.458 -25.770 28.318 1.00 43.75 95 ALA A N 1
ATOM 759 C CA . ALA A 1 95 ? 25.841 -24.675 29.242 1.00 43.75 95 ALA A CA 1
ATOM 760 C C . ALA A 1 95 ? 27.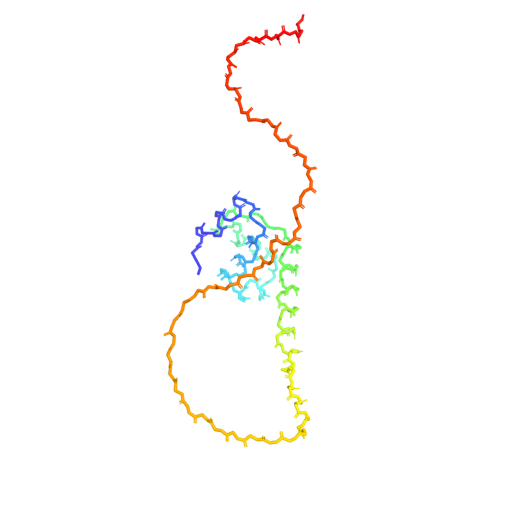345 -24.286 29.423 1.00 43.75 95 ALA A C 1
ATOM 762 O O . ALA A 1 95 ? 28.224 -25.052 29.049 1.00 43.75 95 ALA A O 1
ATOM 763 N N . PRO A 1 96 ? 27.630 -23.039 29.888 1.00 59.09 96 PRO A N 1
ATOM 764 C CA . PRO A 1 96 ? 28.649 -22.122 29.338 1.00 59.09 96 PRO A CA 1
ATOM 765 C C . PRO A 1 96 ? 29.925 -21.996 30.195 1.00 59.09 96 PRO A C 1
ATOM 767 O O . PRO A 1 96 ? 29.906 -22.407 31.354 1.00 59.09 96 PRO A O 1
ATOM 770 N N . PRO A 1 97 ? 30.983 -21.321 29.695 1.00 48.59 97 PRO A N 1
ATOM 771 C CA . PRO A 1 97 ? 31.811 -20.553 30.631 1.00 48.59 97 PRO A CA 1
ATOM 772 C C . PRO A 1 97 ? 32.312 -19.180 30.141 1.00 48.59 97 PRO A C 1
ATOM 774 O O . PRO A 1 97 ? 32.670 -18.980 28.984 1.00 48.59 97 PRO A O 1
ATOM 777 N N . GLU A 1 98 ? 32.377 -18.283 31.129 1.00 50.16 98 GLU A N 1
ATOM 778 C CA . GLU A 1 98 ? 33.458 -17.317 31.367 1.00 50.16 98 GLU A CA 1
ATOM 779 C C . GLU A 1 98 ? 33.605 -16.140 30.397 1.00 50.16 98 GLU A C 1
ATOM 781 O O . GLU A 1 98 ? 34.409 -16.143 29.470 1.00 50.16 98 GLU A O 1
ATOM 786 N N . GLN A 1 99 ? 32.904 -15.048 30.724 1.00 52.06 99 GLN A N 1
ATOM 787 C CA . GLN A 1 99 ? 33.433 -13.716 30.447 1.00 52.06 99 GLN A CA 1
ATOM 788 C C . GLN A 1 99 ? 34.003 -13.127 31.745 1.00 52.06 99 GLN A C 1
ATOM 790 O O . GLN A 1 99 ? 33.314 -12.996 32.755 1.00 52.06 99 GLN A O 1
ATOM 795 N N . ASP A 1 100 ? 35.301 -12.871 31.657 1.00 51.16 100 ASP A N 1
ATOM 796 C CA . ASP A 1 100 ? 36.305 -12.449 32.629 1.00 51.16 100 ASP A CA 1
ATOM 797 C C . ASP A 1 100 ? 35.877 -11.318 33.598 1.00 51.16 100 ASP A C 1
ATOM 799 O O . ASP A 1 100 ? 35.473 -10.234 33.177 1.00 51.16 100 ASP A O 1
ATOM 803 N N . TRP A 1 101 ? 35.994 -11.566 34.911 1.00 52.03 101 TRP A N 1
ATOM 804 C CA . TRP A 1 101 ? 35.669 -10.643 36.022 1.00 52.03 101 TRP A CA 1
ATOM 805 C C . TRP A 1 101 ? 36.928 -9.984 36.630 1.00 52.03 101 TRP A C 1
ATOM 807 O O . TRP A 1 101 ? 37.041 -9.807 37.843 1.00 52.03 101 TRP A O 1
ATOM 817 N N . GLY A 1 102 ? 37.905 -9.623 35.798 1.00 47.00 102 GLY A N 1
ATOM 818 C CA . GLY A 1 102 ? 39.246 -9.211 36.229 1.00 47.00 102 GLY A CA 1
ATOM 819 C C . GLY A 1 102 ? 39.495 -7.718 36.486 1.00 47.00 102 GLY A C 1
ATOM 820 O O . GLY A 1 102 ? 40.648 -7.306 36.430 1.00 47.00 102 GLY A O 1
ATOM 821 N N . SER A 1 103 ? 38.481 -6.885 36.756 1.00 49.91 103 SER A N 1
ATOM 822 C CA . SER A 1 103 ? 38.710 -5.464 37.088 1.00 49.91 103 SER A CA 1
ATOM 823 C C . SER A 1 103 ? 37.800 -5.006 38.234 1.00 49.91 103 SER A C 1
ATOM 825 O O . SER A 1 103 ? 36.670 -4.575 38.019 1.00 49.91 103 SER A O 1
ATOM 827 N N . ILE A 1 104 ? 38.292 -5.117 39.470 1.00 55.91 104 ILE A N 1
ATOM 828 C CA . ILE A 1 104 ? 37.651 -4.601 40.693 1.00 55.91 104 ILE A CA 1
ATOM 829 C C . ILE A 1 104 ? 38.588 -3.568 41.334 1.00 55.91 104 ILE A C 1
ATOM 831 O O . ILE A 1 104 ? 39.800 -3.740 41.234 1.00 55.91 104 ILE A O 1
ATOM 835 N N . VAL A 1 105 ? 37.980 -2.592 42.037 1.00 42.91 105 VAL A N 1
ATOM 836 C CA . VAL A 1 105 ? 38.498 -1.636 43.056 1.00 42.91 105 VAL A CA 1
ATOM 837 C C . VAL A 1 105 ? 38.370 -0.188 42.555 1.00 42.91 105 VAL A C 1
ATOM 839 O O . VAL A 1 105 ? 38.865 0.135 41.489 1.00 42.91 105 VAL A O 1
ATOM 842 N N . GLU A 1 106 ? 37.714 0.777 43.202 1.00 51.12 106 GLU A N 1
ATOM 843 C CA . GLU A 1 106 ? 37.074 0.921 44.514 1.00 51.12 106 GLU A CA 1
ATOM 844 C C . GLU A 1 106 ? 36.165 2.161 44.389 1.00 51.12 106 GLU A C 1
ATOM 846 O O . GLU A 1 106 ? 36.641 3.217 43.977 1.00 51.12 106 GLU A O 1
ATOM 851 N N . ASN A 1 107 ? 34.887 2.097 44.764 1.00 46.28 107 ASN A N 1
ATOM 852 C CA . ASN A 1 107 ? 34.354 3.149 45.629 1.00 46.28 107 ASN A CA 1
ATOM 853 C C . ASN A 1 107 ? 33.140 2.636 46.399 1.00 46.28 107 ASN A C 1
ATOM 855 O O . ASN A 1 107 ? 32.168 2.122 45.846 1.00 46.28 107 ASN A O 1
ATOM 859 N N . ALA A 1 108 ? 33.279 2.721 47.709 1.00 47.34 108 ALA A N 1
ATOM 860 C CA . ALA A 1 108 ? 32.490 2.035 48.700 1.00 47.34 108 ALA A CA 1
ATOM 861 C C . ALA A 1 108 ? 31.101 2.666 48.912 1.00 47.34 108 ALA A C 1
ATOM 863 O O . ALA A 1 108 ? 30.954 3.876 49.043 1.00 47.34 108 ALA A O 1
ATOM 864 N N . THR A 1 109 ? 30.113 1.782 49.059 1.00 46.56 109 THR A N 1
ATOM 865 C CA . THR A 1 109 ? 29.186 1.741 50.200 1.00 46.56 109 THR A CA 1
ATOM 866 C C . THR A 1 109 ? 28.365 2.998 50.514 1.00 46.56 109 THR A C 1
ATOM 868 O O . THR A 1 109 ? 28.842 3.918 51.172 1.00 46.56 109 THR A O 1
ATOM 871 N N . LYS A 1 110 ? 27.048 2.916 50.276 1.00 50.88 110 LYS A N 1
ATOM 872 C CA . LYS A 1 110 ? 26.042 2.958 51.358 1.00 50.88 110 LYS A CA 1
ATOM 873 C C . LYS A 1 110 ? 24.671 2.478 50.871 1.00 50.88 110 LYS A C 1
ATOM 875 O O . LYS A 1 110 ? 24.174 2.869 49.824 1.00 50.88 110 LYS A O 1
ATOM 880 N N . GLN A 1 111 ? 24.120 1.571 51.665 1.00 50.66 111 GLN A N 1
ATOM 881 C CA . GLN A 1 111 ? 22.844 0.877 51.520 1.00 50.66 111 GLN A CA 1
ATOM 882 C C . GLN A 1 111 ? 21.663 1.719 52.094 1.00 50.66 111 GLN A C 1
ATOM 884 O O . GLN A 1 111 ? 21.892 2.854 52.515 1.00 50.66 111 GLN A O 1
ATOM 889 N N . PRO A 1 112 ? 20.405 1.223 52.063 1.00 59.59 112 PRO A N 1
ATOM 890 C CA . PRO A 1 112 ? 19.190 2.000 51.798 1.00 59.59 112 PRO A CA 1
ATOM 891 C C . PRO A 1 112 ? 18.473 2.506 53.060 1.00 59.59 112 PRO A C 1
ATOM 893 O O . PRO A 1 112 ? 18.649 1.961 54.148 1.00 59.59 112 PRO A O 1
ATOM 896 N N . LYS A 1 113 ? 17.563 3.481 52.908 1.00 40.12 113 LYS A N 1
ATOM 897 C CA . LYS A 1 113 ? 16.538 3.767 53.923 1.00 40.12 113 LYS A CA 1
ATOM 898 C C . LYS A 1 113 ? 15.248 4.300 53.288 1.00 40.12 113 LYS A C 1
ATOM 900 O O . LYS A 1 113 ? 15.236 5.371 52.696 1.00 40.12 113 LYS A O 1
ATOM 905 N N . ARG A 1 114 ? 14.169 3.516 53.411 1.00 49.31 114 ARG A N 1
ATOM 906 C CA . ARG A 1 114 ? 12.785 4.015 53.391 1.00 49.31 114 ARG A CA 1
ATOM 907 C C . ARG A 1 114 ? 12.620 4.995 54.556 1.00 49.31 114 ARG A C 1
ATOM 909 O O . ARG A 1 114 ? 12.994 4.607 55.656 1.00 49.31 114 ARG A O 1
ATOM 916 N N . GLU A 1 115 ? 11.986 6.146 54.347 1.00 40.38 115 GLU A N 1
ATOM 917 C CA . GLU A 1 115 ? 11.051 6.751 55.311 1.00 40.38 115 GLU A CA 1
ATOM 918 C C . GLU A 1 115 ? 10.201 7.841 54.632 1.00 40.38 115 GLU A C 1
ATOM 920 O O . GLU A 1 115 ? 10.590 8.391 53.605 1.00 40.38 115 GLU A O 1
ATOM 925 N N . ASN A 1 116 ? 9.009 8.053 55.182 1.00 42.12 116 ASN A N 1
ATOM 926 C CA . ASN A 1 116 ? 7.883 8.831 54.675 1.00 42.12 116 ASN A CA 1
ATOM 927 C C . ASN A 1 116 ? 8.065 10.365 54.704 1.00 42.12 116 ASN A C 1
ATOM 929 O O . ASN A 1 116 ? 8.856 10.899 55.473 1.00 42.12 116 ASN A O 1
ATOM 933 N N . ASP A 1 117 ? 7.118 11.008 54.008 1.00 43.50 117 ASP A N 1
ATOM 934 C CA . ASP A 1 117 ? 6.335 12.177 54.447 1.00 43.50 117 ASP A CA 1
ATOM 935 C C . ASP A 1 117 ? 6.753 13.603 54.009 1.00 43.50 117 ASP A C 1
ATOM 937 O O . ASP A 1 117 ? 7.854 14.075 54.271 1.00 43.50 117 ASP A O 1
ATOM 941 N N . LYS A 1 118 ? 5.724 14.306 53.491 1.00 45.06 118 LYS A N 1
ATOM 942 C CA . LYS A 1 118 ? 5.497 15.769 53.362 1.00 45.06 118 LYS A CA 1
ATOM 943 C C . LYS A 1 118 ? 6.259 16.491 52.237 1.00 45.06 118 LYS A C 1
ATOM 945 O O . LYS A 1 118 ? 7.470 16.416 52.149 1.00 45.06 118 LYS A O 1
ATOM 950 N N . GLY A 1 119 ? 5.619 17.253 51.352 1.00 47.88 119 GLY A N 1
ATOM 951 C CA . GLY A 1 119 ? 4.238 17.718 51.312 1.00 47.88 119 GLY A CA 1
ATOM 952 C C . GLY A 1 119 ? 3.894 18.308 49.942 1.00 47.88 119 GLY A C 1
ATOM 953 O O . GLY A 1 119 ? 4.774 18.578 49.127 1.00 47.88 119 GLY A O 1
ATOM 954 N N . LEU A 1 120 ? 2.589 18.453 49.704 1.00 54.03 120 LEU A N 1
ATOM 955 C CA . LEU A 1 120 ? 2.041 19.303 48.653 1.00 54.03 120 LEU A CA 1
ATOM 956 C C . LEU A 1 120 ? 2.604 20.720 48.810 1.00 54.03 120 LEU A C 1
ATOM 958 O O . LEU A 1 120 ? 2.471 21.295 49.888 1.00 54.03 120 LEU A O 1
ATOM 962 N N . ASP A 1 121 ? 3.103 21.297 47.722 1.00 53.12 121 ASP A N 1
ATOM 963 C CA . ASP A 1 121 ? 3.122 22.746 47.553 1.00 53.12 121 ASP A CA 1
ATOM 964 C C . ASP A 1 121 ? 2.460 23.064 46.206 1.00 53.12 121 ASP A C 1
ATOM 966 O O . ASP A 1 121 ? 2.988 22.763 45.134 1.00 53.12 121 ASP A O 1
ATOM 970 N N . PHE A 1 122 ? 1.220 23.547 46.296 1.00 54.69 122 PHE A N 1
ATOM 971 C CA . PHE A 1 122 ? 0.523 24.234 45.220 1.00 54.69 122 PHE A CA 1
ATOM 972 C C . PHE A 1 122 ? 0.778 25.725 45.430 1.00 54.69 122 PHE A C 1
ATOM 974 O O . PHE A 1 122 ? 0.104 26.370 46.230 1.00 54.69 122 PHE A O 1
ATOM 981 N N . THR A 1 123 ? 1.728 26.255 44.680 1.00 53.47 123 THR A N 1
ATOM 982 C CA . THR A 1 123 ? 1.902 27.680 44.401 1.00 53.47 123 THR A CA 1
ATOM 983 C C . THR A 1 123 ? 1.911 27.763 42.871 1.00 53.47 123 THR A C 1
ATOM 985 O O . THR A 1 123 ? 2.667 27.055 42.214 1.00 53.47 123 THR A O 1
ATOM 988 N N . ASP A 1 124 ? 0.985 28.435 42.196 1.00 47.16 124 ASP A N 1
ATOM 989 C CA . ASP A 1 124 ? 0.497 29.790 42.434 1.00 47.16 124 ASP A CA 1
ATOM 990 C C . ASP A 1 124 ? -0.861 29.960 41.710 1.00 47.16 124 ASP A C 1
ATOM 992 O O . ASP A 1 124 ? -1.035 29.443 40.599 1.00 47.16 124 ASP A O 1
ATOM 996 N N . PHE A 1 125 ? -1.811 30.650 42.346 1.00 44.16 125 PHE A N 1
ATOM 997 C CA . PHE A 1 125 ? -3.049 31.171 41.754 1.00 44.16 125 PHE A CA 1
ATOM 998 C C . PHE A 1 125 ? -3.036 32.689 41.911 1.00 44.16 125 PHE A C 1
ATOM 1000 O O . PHE A 1 125 ? -2.681 33.133 43.027 1.00 44.16 125 PHE A O 1
#

pLDDT: mean 70.98, std 21.45, range [36.78, 95.19]

Foldseek 3Di:
DDLVVLLVCVVVVPPCSLVVVCVVCPCVLPVDQVVVSQVVCCVPRVDHDDSVSSVVSVVVVVVVVVVVVPDDDPPPPPPDDDDDDDDDDDDDDDDDDDDDPPDDDDDDDDDDDDDDDDDDDDDDD